Protein AF-A0A2E0RT28-F1 (afdb_monomer_lite)

Secondary structure (DSSP, 8-state):
-------HHHHHHHHHHS-HHHHHHHHHHHHHHHHHT--SS-HHHHHHHHHHHHHHHHHHHHHT-SPPPPHHHHHHHHHHHHHT-

Structure (mmCIF, N/CA/C/O backbone):
data_AF-A0A2E0RT28-F1
#
_entry.id   AF-A0A2E0RT28-F1
#
loop_
_atom_site.group_PDB
_atom_site.id
_atom_site.type_symbol
_atom_site.label_atom_id
_atom_site.label_alt_id
_atom_site.label_comp_id
_atom_site.label_asym_id
_atom_site.label_entity_id
_atom_site.label_seq_id
_atom_site.pdbx_PDB_ins_code
_atom_site.Cartn_x
_atom_site.Cartn_y
_atom_site.Cartn_z
_atom_site.occupancy
_atom_site.B_iso_or_equiv
_atom_site.auth_seq_id
_atom_site.auth_comp_id
_atom_site.auth_asym_id
_atom_site.auth_atom_id
_atom_site.pdbx_PDB_model_num
ATOM 1 N N . MET A 1 1 ? 15.827 15.034 -23.543 1.00 35.06 1 MET A N 1
ATOM 2 C CA . MET A 1 1 ? 14.401 14.839 -23.218 1.00 35.06 1 MET A CA 1
ATOM 3 C C . MET A 1 1 ? 13.906 13.719 -24.121 1.00 35.06 1 MET A C 1
ATOM 5 O O . MET A 1 1 ? 13.762 13.947 -25.315 1.00 35.06 1 MET A O 1
ATOM 9 N N . MET A 1 2 ? 13.830 12.484 -23.619 1.00 40.41 2 MET A N 1
ATOM 10 C CA . MET A 1 2 ? 13.336 11.359 -24.419 1.00 40.41 2 MET A CA 1
ATOM 11 C C . MET A 1 2 ? 11.812 11.430 -24.418 1.00 40.41 2 MET A C 1
ATOM 13 O O . MET A 1 2 ? 11.182 11.148 -23.406 1.00 40.41 2 MET A O 1
ATOM 17 N N . SER A 1 3 ? 11.220 11.856 -25.532 1.00 46.94 3 SER A N 1
ATOM 18 C CA . SER A 1 3 ? 9.785 11.685 -25.741 1.00 46.94 3 SER A CA 1
ATOM 19 C C . SER A 1 3 ? 9.531 10.210 -26.031 1.00 46.94 3 SER A C 1
ATOM 21 O O . SER A 1 3 ? 9.848 9.723 -27.115 1.00 46.94 3 SER A O 1
ATOM 23 N N . VAL A 1 4 ? 8.964 9.492 -25.064 1.00 57.62 4 VAL A N 1
ATOM 24 C CA . VAL A 1 4 ? 8.310 8.212 -25.337 1.00 57.62 4 VAL A CA 1
ATOM 25 C C . VAL A 1 4 ? 7.056 8.523 -26.149 1.00 57.62 4 VAL A C 1
ATOM 27 O O . VAL A 1 4 ? 6.103 9.115 -25.656 1.00 57.62 4 VAL A O 1
ATOM 30 N N . SER A 1 5 ? 7.095 8.173 -27.432 1.00 59.38 5 SER A N 1
ATOM 31 C CA . SER A 1 5 ? 5.981 8.336 -28.375 1.00 59.38 5 SER A CA 1
ATOM 32 C C . SER A 1 5 ? 5.062 7.100 -28.418 1.00 59.38 5 SER A C 1
ATOM 34 O O . SER A 1 5 ? 4.221 6.995 -29.312 1.00 59.38 5 SER A O 1
ATOM 36 N N . ALA A 1 6 ? 5.241 6.146 -27.499 1.00 73.94 6 ALA A N 1
ATOM 37 C CA . ALA A 1 6 ? 4.463 4.913 -27.433 1.00 73.94 6 ALA A CA 1
ATOM 38 C C . ALA A 1 6 ? 3.206 5.102 -26.570 1.00 73.94 6 ALA A C 1
ATOM 40 O O . ALA A 1 6 ? 3.240 5.765 -25.534 1.00 73.94 6 ALA A O 1
ATOM 41 N N . THR A 1 7 ? 2.085 4.515 -26.993 1.00 89.00 7 THR A N 1
ATOM 42 C CA . THR A 1 7 ? 0.851 4.517 -26.198 1.00 89.00 7 THR A CA 1
ATOM 43 C C . THR A 1 7 ? 0.992 3.584 -24.987 1.00 89.00 7 THR A C 1
ATOM 45 O O . THR A 1 7 ? 1.724 2.593 -25.067 1.00 89.00 7 THR A O 1
ATOM 48 N N . PRO A 1 8 ? 0.249 3.813 -23.886 1.00 91.06 8 PRO A N 1
ATOM 49 C CA . PRO A 1 8 ? 0.285 2.924 -22.721 1.00 91.06 8 PRO A CA 1
ATOM 50 C C . PRO A 1 8 ? -0.010 1.455 -23.058 1.00 91.06 8 PRO A C 1
ATOM 52 O O . PRO A 1 8 ? 0.573 0.552 -22.467 1.00 91.06 8 PRO A O 1
ATOM 55 N N . SER A 1 9 ? -0.882 1.204 -24.040 1.00 91.00 9 SER A N 1
ATOM 56 C CA . SER A 1 9 ? -1.185 -0.152 -24.504 1.00 91.00 9 SER A CA 1
ATOM 57 C C . SER A 1 9 ? 0.009 -0.816 -25.194 1.00 91.00 9 SER A C 1
ATOM 59 O O . SER A 1 9 ? 0.284 -1.975 -24.912 1.00 91.00 9 SER A O 1
ATOM 61 N N . ALA A 1 10 ? 0.743 -0.086 -26.041 1.00 92.94 10 ALA A N 1
ATOM 62 C CA . ALA A 1 10 ? 1.929 -0.612 -26.713 1.00 92.94 10 ALA A CA 1
ATOM 63 C C . ALA A 1 10 ? 3.039 -0.952 -25.703 1.00 92.94 10 ALA A C 1
ATOM 65 O O . ALA A 1 10 ? 3.585 -2.050 -25.740 1.00 92.94 10 ALA A O 1
ATOM 66 N N . LEU A 1 11 ? 3.293 -0.062 -24.736 1.00 92.94 11 LEU A N 1
ATOM 67 C CA . LEU A 1 11 ? 4.268 -0.299 -23.663 1.00 92.94 11 LEU A CA 1
ATOM 68 C C . LEU A 1 11 ? 3.891 -1.500 -22.790 1.00 92.94 11 LEU A C 1
ATOM 70 O O . LEU A 1 11 ? 4.747 -2.306 -22.431 1.00 92.94 11 LEU A O 1
ATOM 74 N N . ARG A 1 12 ? 2.600 -1.649 -22.466 1.00 94.19 12 ARG A N 1
ATOM 75 C CA . ARG A 1 12 ? 2.095 -2.819 -21.741 1.00 94.19 12 ARG A CA 1
ATOM 76 C C . ARG A 1 12 ? 2.345 -4.104 -22.525 1.00 94.19 12 ARG A C 1
ATOM 78 O O . ARG A 1 12 ? 2.784 -5.084 -21.930 1.00 94.19 12 ARG A O 1
ATOM 85 N N . ASP A 1 13 ? 2.032 -4.125 -23.816 1.00 95.19 13 ASP A N 1
ATOM 86 C CA . ASP A 1 13 ? 2.167 -5.331 -24.635 1.00 95.19 13 ASP A CA 1
ATOM 87 C C . ASP A 1 13 ? 3.642 -5.746 -24.774 1.00 95.19 13 ASP A C 1
ATOM 89 O O . ASP A 1 13 ? 3.962 -6.929 -24.645 1.00 95.19 13 ASP A O 1
ATOM 93 N N . GLU A 1 14 ? 4.550 -4.779 -24.930 1.00 95.31 14 GLU A N 1
ATOM 94 C CA . GLU A 1 14 ? 5.999 -5.011 -24.908 1.00 95.31 14 GLU A CA 1
ATOM 95 C C . GLU A 1 14 ? 6.479 -5.536 -23.547 1.00 95.31 14 GLU A C 1
ATOM 97 O O . GLU A 1 14 ? 7.192 -6.539 -23.488 1.00 95.31 14 GLU A O 1
ATOM 102 N N . ALA A 1 15 ? 6.037 -4.926 -22.443 1.00 95.56 15 ALA A N 1
ATOM 103 C CA . ALA A 1 15 ? 6.371 -5.388 -21.098 1.00 95.56 15 ALA A CA 1
ATOM 104 C C . ALA A 1 15 ? 5.864 -6.816 -20.845 1.00 95.56 15 ALA A C 1
ATOM 106 O O . ALA A 1 15 ? 6.573 -7.638 -20.270 1.00 95.56 15 ALA A O 1
ATOM 107 N N . LEU A 1 16 ? 4.658 -7.160 -21.309 1.00 96.00 16 LEU A N 1
ATOM 108 C CA . LEU A 1 16 ? 4.096 -8.504 -21.160 1.00 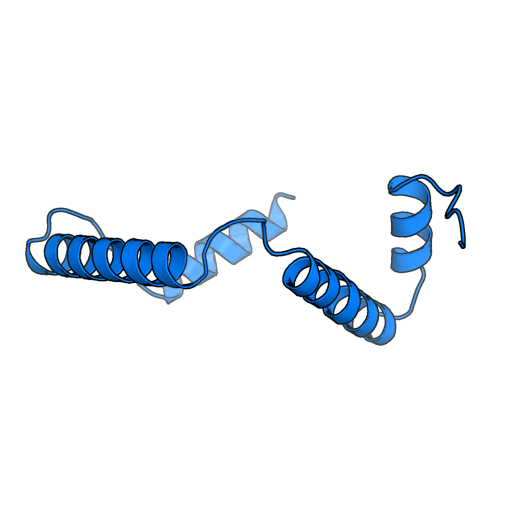96.00 16 LEU A CA 1
ATOM 109 C C . LEU A 1 16 ? 4.849 -9.574 -21.965 1.00 96.00 16 LEU A C 1
ATOM 111 O O . LEU A 1 16 ? 4.796 -10.746 -21.584 1.00 96.00 16 LEU A O 1
ATOM 115 N N . ALA A 1 17 ? 5.576 -9.193 -23.019 1.00 96.81 17 ALA A N 1
ATOM 116 C CA . ALA A 1 17 ? 6.420 -10.103 -23.792 1.00 96.81 17 ALA A CA 1
ATOM 117 C C . ALA A 1 17 ? 7.727 -10.492 -23.071 1.00 96.81 17 ALA A C 1
ATOM 119 O O . ALA A 1 17 ? 8.361 -11.481 -23.447 1.00 96.81 17 ALA A O 1
ATOM 120 N N . LEU A 1 18 ? 8.129 -9.755 -22.029 1.00 97.56 18 LEU A N 1
ATOM 121 C CA . LEU A 1 18 ? 9.327 -10.061 -21.245 1.00 97.56 18 LEU A CA 1
ATOM 122 C C . LEU A 1 18 ? 9.148 -11.333 -20.392 1.00 97.56 18 LEU A C 1
ATOM 124 O O . LEU A 1 18 ? 8.023 -11.669 -19.998 1.00 97.56 18 LEU A O 1
ATOM 128 N N . PRO A 1 19 ? 10.243 -12.029 -20.028 1.00 98.19 19 PRO A N 1
ATOM 129 C CA . PRO A 1 19 ? 10.228 -13.070 -19.001 1.00 98.19 19 PRO A CA 1
ATOM 130 C C . PRO A 1 19 ? 9.643 -12.575 -17.673 1.00 98.19 19 PRO A C 1
ATOM 132 O O . PRO A 1 19 ? 9.761 -11.404 -17.325 1.00 98.19 19 PRO A O 1
ATOM 135 N N . ALA A 1 20 ? 9.038 -13.481 -16.899 1.00 96.75 20 ALA A N 1
ATOM 136 C CA . ALA A 1 20 ? 8.314 -13.120 -15.676 1.00 96.75 20 ALA A CA 1
ATOM 137 C C . ALA A 1 20 ? 9.156 -12.339 -14.653 1.00 96.75 20 ALA A C 1
ATOM 139 O O . ALA A 1 20 ? 8.638 -11.417 -14.033 1.00 96.75 20 ALA A O 1
ATOM 140 N N . GLU A 1 21 ? 10.433 -12.687 -14.511 1.00 97.00 21 GLU A N 1
ATOM 141 C CA . GLU A 1 21 ? 11.373 -12.016 -13.609 1.00 97.00 21 GLU A CA 1
ATOM 142 C C . GLU A 1 21 ? 11.636 -10.566 -14.036 1.00 97.00 21 GLU A C 1
ATOM 144 O O . GLU A 1 21 ? 11.417 -9.651 -13.252 1.00 97.00 21 GLU A O 1
ATOM 149 N N . GLN A 1 22 ? 11.938 -10.337 -15.317 1.00 97.44 22 GLN A N 1
ATOM 150 C CA . GLN A 1 22 ? 12.148 -8.991 -15.867 1.00 97.44 22 GLN A CA 1
ATOM 151 C C . GLN A 1 22 ? 10.885 -8.125 -15.785 1.00 97.44 22 GLN A C 1
ATOM 153 O O . GLN A 1 22 ? 10.962 -6.919 -15.571 1.00 97.44 22 GLN A O 1
ATOM 158 N N . ARG A 1 23 ? 9.694 -8.729 -15.912 1.00 97.62 23 ARG A N 1
ATOM 159 C CA . ARG A 1 23 ? 8.435 -8.006 -15.674 1.00 97.62 23 ARG A CA 1
ATOM 160 C C . ARG A 1 23 ? 8.280 -7.578 -14.222 1.00 97.62 23 ARG A C 1
ATOM 162 O O . ARG A 1 23 ? 7.746 -6.503 -13.977 1.00 97.62 23 ARG A O 1
ATOM 169 N N . ALA A 1 24 ? 8.680 -8.427 -13.278 1.00 96.69 24 ALA A N 1
ATOM 170 C CA . ALA A 1 24 ? 8.610 -8.103 -11.860 1.00 96.69 24 ALA A CA 1
ATOM 171 C C . ALA A 1 24 ? 9.572 -6.959 -11.515 1.00 96.69 24 ALA A C 1
ATOM 173 O O . ALA A 1 24 ? 9.164 -6.024 -10.835 1.00 96.69 24 ALA A O 1
ATOM 174 N N . GLU A 1 25 ? 10.796 -6.997 -12.045 1.00 97.31 25 GLU A N 1
ATOM 175 C CA . GLU A 1 25 ? 11.777 -5.913 -11.912 1.00 97.31 25 GLU A CA 1
ATOM 176 C C . GLU A 1 25 ? 11.230 -4.595 -12.472 1.00 97.31 25 GLU A C 1
ATOM 178 O O . GLU A 1 25 ? 11.138 -3.608 -11.743 1.00 97.31 25 GLU A O 1
ATOM 183 N N . LEU A 1 26 ? 10.743 -4.602 -13.718 1.00 96.44 26 LEU A N 1
ATOM 184 C CA . LEU A 1 26 ? 10.153 -3.416 -14.343 1.00 96.44 26 LEU A CA 1
ATOM 185 C C . LEU A 1 26 ? 8.943 -2.884 -13.558 1.00 96.44 26 LEU A C 1
ATOM 187 O O . LEU A 1 26 ? 8.768 -1.676 -13.430 1.00 96.44 26 LEU A O 1
ATOM 191 N N . ALA A 1 27 ? 8.097 -3.764 -13.016 1.00 95.94 27 ALA A N 1
ATOM 192 C CA . ALA A 1 27 ? 6.960 -3.347 -12.200 1.00 95.94 27 ALA A CA 1
ATOM 193 C C . ALA A 1 27 ? 7.400 -2.652 -10.902 1.00 95.94 27 ALA A C 1
ATOM 195 O O . ALA A 1 27 ? 6.766 -1.678 -10.503 1.00 95.94 27 ALA A O 1
ATOM 196 N N . VAL A 1 28 ? 8.475 -3.122 -10.260 1.00 95.75 28 VAL A N 1
ATOM 197 C CA . VAL A 1 28 ? 9.051 -2.472 -9.072 1.00 95.75 28 VAL A CA 1
ATOM 198 C C . VAL A 1 28 ? 9.590 -1.088 -9.424 1.00 95.75 28 VAL A C 1
ATOM 200 O O . VAL A 1 28 ? 9.271 -0.132 -8.725 1.00 95.75 28 VAL A O 1
ATOM 203 N N . GLU A 1 29 ? 10.348 -0.963 -10.514 1.00 94.31 29 GLU A N 1
ATOM 204 C CA . GLU A 1 29 ? 10.894 0.326 -10.963 1.00 94.31 29 GLU A CA 1
ATOM 205 C C . GLU A 1 29 ? 9.788 1.334 -11.301 1.00 94.31 29 GLU A C 1
ATOM 207 O O . GLU A 1 29 ? 9.844 2.487 -10.877 1.00 94.31 29 GLU A O 1
ATOM 212 N N . LEU A 1 30 ? 8.746 0.896 -12.015 1.00 93.00 30 LEU A N 1
ATOM 213 C CA . LEU A 1 30 ? 7.604 1.748 -12.346 1.00 93.00 30 LEU A CA 1
ATOM 214 C C . LEU A 1 30 ? 6.838 2.188 -11.096 1.00 93.00 30 LEU A C 1
ATOM 216 O O . LEU A 1 30 ? 6.461 3.351 -11.015 1.00 93.00 30 LEU A O 1
ATOM 220 N N . LEU A 1 31 ? 6.624 1.298 -10.120 1.00 91.81 31 LEU A N 1
ATOM 221 C CA . LEU A 1 31 ? 5.981 1.667 -8.854 1.00 91.81 31 LEU A CA 1
ATOM 222 C C . LEU A 1 31 ? 6.828 2.670 -8.067 1.00 91.81 31 LEU A C 1
ATOM 224 O O . LEU A 1 31 ? 6.289 3.680 -7.635 1.00 91.81 31 LEU A O 1
ATOM 228 N N . ALA A 1 32 ? 8.139 2.439 -7.956 1.00 89.81 32 ALA A N 1
ATOM 229 C CA . ALA A 1 32 ? 9.048 3.361 -7.277 1.00 89.81 32 ALA A CA 1
ATOM 230 C C . ALA A 1 32 ? 9.074 4.746 -7.944 1.00 89.81 32 ALA A C 1
ATOM 232 O O . ALA A 1 32 ? 9.156 5.757 -7.258 1.00 89.81 32 ALA A O 1
ATOM 233 N N . SER A 1 33 ? 8.932 4.818 -9.273 1.00 88.12 33 SER A N 1
ATOM 234 C CA . SER A 1 33 ? 8.871 6.109 -9.972 1.00 88.12 33 SER A CA 1
ATOM 235 C C . SER A 1 33 ? 7.645 6.952 -9.601 1.00 88.12 33 SER A C 1
ATOM 237 O O . SER A 1 33 ? 7.681 8.169 -9.741 1.00 88.12 33 SER A O 1
ATOM 239 N N . LEU A 1 34 ? 6.570 6.323 -9.108 1.00 86.69 34 LEU A N 1
ATOM 240 C CA . LEU A 1 34 ? 5.393 7.040 -8.614 1.00 86.69 34 LEU A CA 1
ATOM 241 C C . LEU A 1 34 ? 5.643 7.675 -7.244 1.00 86.69 34 LEU A C 1
ATOM 243 O O . LEU A 1 34 ? 4.966 8.643 -6.904 1.00 86.69 34 LEU A O 1
ATOM 247 N N . ASP A 1 35 ? 6.595 7.140 -6.474 1.00 78.69 35 ASP A N 1
ATOM 248 C CA . ASP A 1 35 ? 6.945 7.665 -5.156 1.00 78.69 35 ASP A CA 1
ATOM 249 C C . ASP A 1 35 ? 7.766 8.964 -5.266 1.00 78.69 35 ASP A C 1
ATOM 251 O O . ASP A 1 35 ? 7.639 9.857 -4.429 1.00 78.69 35 ASP A O 1
ATOM 255 N N . ASP A 1 36 ? 8.553 9.112 -6.336 1.00 66.38 36 ASP A N 1
ATOM 2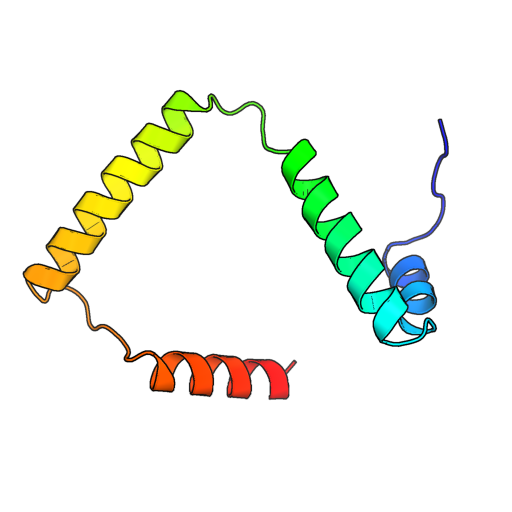56 C CA . ASP A 1 36 ? 9.309 10.339 -6.632 1.00 66.38 36 ASP A CA 1
ATOM 257 C C . ASP A 1 36 ? 8.400 11.497 -7.099 1.00 66.38 36 ASP A C 1
ATOM 259 O O . ASP A 1 36 ? 8.756 12.667 -6.949 1.00 66.38 36 ASP A O 1
ATOM 263 N N . ASP A 1 37 ? 7.212 11.172 -7.620 1.00 62.84 37 ASP A N 1
ATOM 264 C CA . ASP A 1 37 ? 6.169 12.114 -8.048 1.00 62.84 37 ASP A CA 1
ATOM 265 C C . ASP A 1 37 ? 5.143 12.415 -6.928 1.00 62.84 37 ASP A C 1
ATOM 267 O O . ASP A 1 37 ? 4.093 13.015 -7.194 1.00 62.84 37 ASP A O 1
ATOM 271 N N . ILE A 1 38 ? 5.405 12.017 -5.669 1.00 60.09 38 ILE A N 1
ATOM 272 C CA . ILE A 1 38 ? 4.516 12.310 -4.530 1.00 60.09 38 ILE A CA 1
ATOM 273 C C . ILE A 1 38 ? 4.444 13.828 -4.298 1.00 60.09 38 ILE A C 1
ATOM 275 O O . ILE A 1 38 ? 5.271 14.418 -3.617 1.00 60.09 38 ILE A O 1
ATOM 279 N N . SER A 1 39 ? 3.398 14.399 -4.907 1.00 60.97 39 SER A N 1
ATOM 280 C CA . SER A 1 39 ? 2.589 15.592 -4.624 1.00 60.97 39 SER A CA 1
ATOM 281 C C . SER A 1 39 ? 3.264 16.832 -4.032 1.00 60.97 39 SER A C 1
ATOM 283 O O . SER A 1 39 ? 3.949 16.757 -3.023 1.00 60.97 39 SER A O 1
ATOM 285 N N . ASP A 1 40 ? 2.846 18.012 -4.499 1.00 63.06 40 ASP A N 1
ATOM 286 C CA . ASP A 1 40 ? 3.046 19.318 -3.836 1.00 63.06 40 ASP A CA 1
ATOM 287 C C . ASP A 1 40 ? 2.506 19.399 -2.379 1.00 63.06 40 ASP A C 1
ATOM 289 O O . ASP A 1 40 ? 2.439 20.485 -1.801 1.00 63.06 40 ASP A O 1
ATOM 293 N N . ALA A 1 41 ? 2.043 18.290 -1.793 1.00 72.50 41 ALA A N 1
ATOM 294 C CA . ALA A 1 41 ? 1.544 18.237 -0.431 1.00 72.50 41 ALA A CA 1
ATOM 295 C C . ALA A 1 41 ? 2.701 18.285 0.572 1.00 72.50 41 ALA A C 1
ATOM 297 O O . ALA A 1 41 ? 3.728 17.627 0.414 1.00 72.50 41 ALA A O 1
ATOM 298 N N . ASP A 1 42 ? 2.497 19.055 1.633 1.00 85.75 42 ASP A N 1
ATOM 299 C CA . ASP A 1 42 ? 3.437 19.170 2.738 1.00 85.75 42 ASP A CA 1
ATOM 300 C C . ASP A 1 42 ? 3.554 17.816 3.475 1.00 85.75 42 ASP A C 1
ATOM 302 O O . ASP A 1 42 ? 2.532 17.298 3.946 1.00 85.75 42 ASP A O 1
ATOM 306 N N . PRO A 1 43 ? 4.760 17.226 3.600 1.00 86.12 43 PRO A N 1
ATOM 307 C CA . PRO A 1 43 ? 4.967 15.983 4.343 1.00 86.12 43 PRO A CA 1
ATOM 308 C C . PRO A 1 43 ? 4.404 16.023 5.770 1.00 86.12 43 PRO A C 1
ATOM 310 O O . PRO A 1 43 ? 3.820 15.037 6.222 1.00 86.12 43 PRO A O 1
ATOM 313 N N . ASP A 1 44 ? 4.489 17.171 6.452 1.00 91.19 44 ASP A N 1
ATOM 314 C CA . ASP A 1 44 ? 3.961 17.325 7.812 1.00 91.19 44 ASP A CA 1
ATOM 315 C C . ASP A 1 44 ? 2.420 17.269 7.826 1.00 91.19 44 ASP A C 1
ATOM 317 O O . ASP A 1 44 ? 1.803 16.774 8.777 1.00 91.19 44 ASP A O 1
ATOM 321 N N . GLU A 1 45 ? 1.770 17.751 6.761 1.00 91.62 45 GLU A N 1
ATOM 322 C CA . GLU A 1 45 ? 0.319 17.649 6.600 1.00 91.62 45 GLU A CA 1
ATOM 323 C C . GLU A 1 45 ? -0.110 16.199 6.363 1.00 91.62 45 GLU A C 1
ATOM 325 O O . GLU A 1 45 ? -1.086 15.743 6.973 1.00 91.62 45 GLU A O 1
ATOM 330 N N . VAL A 1 46 ? 0.632 15.472 5.522 1.00 90.25 46 VAL A N 1
ATOM 331 C CA . VAL A 1 46 ? 0.407 14.046 5.254 1.00 90.25 46 VAL A CA 1
ATOM 332 C C . VAL A 1 46 ? 0.536 13.242 6.547 1.00 90.25 46 VAL A C 1
ATOM 334 O O . VAL A 1 46 ? -0.390 12.507 6.902 1.00 90.25 46 VAL A O 1
ATOM 337 N N . ASP A 1 47 ? 1.620 13.429 7.298 1.00 93.56 47 ASP A N 1
ATOM 338 C CA . ASP A 1 47 ? 1.858 12.729 8.563 1.00 93.56 47 ASP A CA 1
ATOM 339 C C . ASP A 1 47 ? 0.767 13.020 9.597 1.00 93.56 47 ASP A C 1
ATOM 341 O O . ASP A 1 47 ? 0.251 12.103 10.251 1.00 93.56 47 ASP A O 1
ATOM 345 N N . ARG A 1 48 ? 0.344 14.285 9.718 1.00 95.88 48 ARG A N 1
ATOM 346 C CA . ARG A 1 48 ? -0.764 14.663 10.603 1.00 95.88 48 ARG A CA 1
ATOM 347 C C . ARG A 1 48 ? -2.066 13.972 10.194 1.00 95.88 48 ARG A C 1
ATOM 349 O O . ARG A 1 48 ? -2.744 13.409 11.056 1.00 95.88 48 ARG A O 1
ATOM 356 N N . ALA A 1 49 ? -2.411 13.989 8.906 1.00 95.94 49 ALA A N 1
ATOM 357 C CA . ALA A 1 49 ? -3.633 13.367 8.397 1.00 95.94 49 ALA A CA 1
ATOM 358 C C . ALA A 1 49 ? -3.644 11.847 8.636 1.00 95.94 49 ALA A C 1
ATOM 360 O O . ALA A 1 49 ? -4.655 11.294 9.079 1.00 95.94 49 ALA A O 1
ATOM 361 N N . TRP A 1 50 ? -2.511 11.171 8.425 1.00 96.19 50 TRP A N 1
ATOM 362 C CA . TRP A 1 50 ? -2.361 9.751 8.752 1.00 96.19 50 TRP A CA 1
ATOM 363 C C . TRP A 1 50 ? -2.470 9.482 10.254 1.00 96.19 50 TRP A C 1
ATOM 365 O O . TRP A 1 50 ? -3.124 8.517 10.657 1.00 96.19 50 TRP A O 1
ATOM 375 N N . GLY A 1 51 ? -1.886 10.338 11.094 1.00 98.00 51 GLY A N 1
ATOM 376 C CA . GLY A 1 51 ? -2.003 10.248 12.548 1.00 98.00 51 GLY A CA 1
ATOM 377 C C . GLY A 1 51 ? -3.452 10.339 13.036 1.00 98.00 51 GLY A C 1
ATOM 378 O O . GLY A 1 51 ? -3.896 9.499 13.825 1.00 98.00 51 GLY A O 1
ATOM 379 N N . GLU A 1 52 ? -4.207 11.318 12.533 1.00 98.25 52 GLU A N 1
ATOM 380 C CA . GLU A 1 52 ? -5.635 11.494 12.829 1.00 98.25 52 GLU A CA 1
ATOM 381 C C . GLU A 1 52 ? -6.458 10.278 12.377 1.00 98.25 52 GLU A C 1
ATOM 383 O O . GLU A 1 52 ? -7.282 9.752 13.133 1.00 98.25 52 GLU A O 1
ATOM 388 N N . GLU A 1 53 ? -6.192 9.773 11.172 1.00 98.19 53 GLU A N 1
ATOM 389 C CA . GLU A 1 53 ? -6.882 8.611 10.617 1.00 98.19 53 GLU A CA 1
ATOM 390 C C . GLU A 1 53 ? -6.604 7.327 11.412 1.00 98.19 53 GLU A C 1
ATOM 392 O O . GLU A 1 53 ? -7.526 6.552 11.689 1.00 98.19 53 GLU A O 1
ATOM 397 N N . MET A 1 54 ? -5.355 7.098 11.830 1.00 98.06 54 MET A N 1
ATOM 398 C CA . MET A 1 54 ? -4.997 5.947 12.663 1.00 98.06 54 MET A CA 1
ATOM 399 C C . MET A 1 54 ? -5.722 5.975 14.009 1.00 98.06 54 MET A C 1
ATOM 401 O O . MET A 1 54 ? -6.282 4.955 14.425 1.00 98.06 54 MET A O 1
ATOM 405 N N . GLN A 1 55 ? -5.759 7.133 14.677 1.00 98.38 55 GLN A N 1
ATOM 406 C CA . GLN A 1 55 ? -6.485 7.289 15.940 1.00 98.38 55 GLN A CA 1
ATOM 407 C C . GLN A 1 55 ? -7.978 7.008 15.751 1.00 98.38 55 GLN A C 1
ATOM 409 O O . GLN A 1 55 ? -8.567 6.239 16.516 1.00 98.38 55 GLN A O 1
ATOM 414 N N . ARG A 1 56 ? -8.575 7.561 14.689 1.00 98.12 56 ARG A N 1
ATOM 415 C CA . ARG A 1 56 ? -9.984 7.343 14.347 1.00 98.12 56 ARG A CA 1
ATOM 416 C C . ARG A 1 56 ? -10.290 5.862 14.112 1.00 98.12 56 ARG A C 1
ATOM 418 O O . ARG A 1 56 ? -11.247 5.347 14.688 1.00 98.12 56 ARG A O 1
ATOM 425 N N . ARG A 1 57 ? -9.485 5.157 13.306 1.00 97.12 57 ARG A N 1
ATOM 426 C CA . ARG A 1 57 ? -9.681 3.720 13.029 1.00 97.12 57 ARG A CA 1
ATOM 427 C C . ARG A 1 57 ? -9.501 2.859 14.272 1.00 97.12 57 ARG A C 1
ATOM 429 O O . ARG A 1 57 ? -10.301 1.957 14.501 1.00 97.12 57 ARG A O 1
ATOM 436 N N . SER A 1 58 ? -8.492 3.152 15.088 1.00 97.75 58 SER A N 1
ATOM 437 C CA . SER A 1 58 ? -8.257 2.439 16.347 1.00 97.75 58 SER A CA 1
ATOM 438 C C . SER A 1 58 ? -9.455 2.560 17.296 1.00 97.75 58 SER A C 1
ATOM 440 O O . SER A 1 58 ? -9.928 1.558 17.842 1.00 97.75 58 SER A O 1
ATOM 442 N N . ALA A 1 59 ? -10.012 3.770 17.424 1.00 98.12 59 ALA A N 1
ATOM 443 C CA . ALA A 1 59 ? -11.206 4.013 18.226 1.00 98.12 59 ALA A CA 1
ATOM 444 C C . ALA A 1 59 ? -12.420 3.236 17.697 1.00 98.12 59 ALA A C 1
ATOM 446 O O . ALA A 1 59 ? -13.065 2.546 18.478 1.00 98.12 59 ALA A O 1
ATOM 447 N N . GLN A 1 60 ? -12.676 3.277 16.384 1.00 98.06 60 GLN A N 1
ATOM 448 C CA . GLN A 1 60 ? -13.783 2.552 15.744 1.00 98.06 60 GLN A CA 1
ATOM 449 C C . GLN A 1 60 ? -13.705 1.033 15.942 1.00 98.06 60 GLN A C 1
ATOM 451 O O . GLN A 1 60 ? -14.725 0.376 16.146 1.00 98.06 60 GLN A O 1
ATOM 456 N N . ILE A 1 61 ? -12.500 0.463 15.871 1.00 97.19 61 ILE A N 1
ATOM 457 C CA . ILE A 1 61 ? -12.288 -0.970 16.110 1.00 97.19 61 ILE A CA 1
ATOM 458 C C . ILE A 1 61 ? -12.550 -1.296 17.582 1.00 97.19 61 ILE A C 1
ATOM 460 O O . ILE A 1 61 ? -13.251 -2.258 17.885 1.00 97.19 61 ILE A O 1
ATOM 464 N N . THR A 1 62 ? -12.017 -0.484 18.498 1.00 96.88 62 THR A N 1
ATOM 465 C CA . THR A 1 62 ? -12.139 -0.714 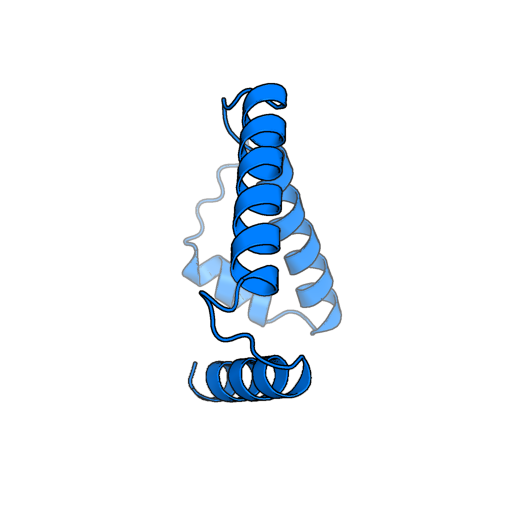19.945 1.00 96.88 62 THR A CA 1
ATOM 466 C C . THR A 1 62 ? -13.578 -0.545 20.441 1.00 96.88 62 THR A C 1
ATOM 468 O O . THR A 1 62 ? -14.010 -1.289 21.319 1.00 96.88 62 THR A O 1
ATOM 471 N N . SER A 1 63 ? -14.332 0.408 19.884 1.00 97.38 63 SER A N 1
ATOM 472 C CA . SER A 1 63 ? -15.748 0.627 20.207 1.00 97.38 63 SER A CA 1
ATOM 473 C C . SER A 1 63 ? -16.681 -0.414 19.580 1.00 97.38 63 SER A C 1
ATOM 475 O O . SER A 1 63 ? -17.801 -0.590 20.057 1.00 97.38 63 SER A O 1
ATOM 477 N N . GLY A 1 64 ? -16.232 -1.111 18.531 1.00 96.81 64 GLY A N 1
ATOM 478 C CA . GLY A 1 64 ? -17.063 -2.024 17.747 1.00 96.81 64 GLY A CA 1
ATOM 479 C C . GLY A 1 64 ? -17.964 -1.324 16.723 1.00 96.81 64 GLY A C 1
ATOM 480 O O . GLY A 1 64 ? -18.877 -1.955 16.191 1.00 96.81 64 GLY A O 1
ATOM 481 N N . ASP A 1 65 ? -17.708 -0.047 16.415 1.00 97.81 65 ASP A N 1
ATOM 482 C CA . ASP A 1 65 ? -18.464 0.720 15.409 1.00 97.81 65 ASP A CA 1
ATOM 483 C C . ASP A 1 65 ? -18.255 0.191 13.982 1.00 97.81 65 ASP A C 1
ATOM 485 O O . ASP A 1 65 ? -19.036 0.484 13.073 1.00 97.81 65 ASP A O 1
ATOM 489 N N . VAL A 1 66 ? -17.196 -0.594 13.770 1.00 97.12 66 VAL A N 1
ATOM 490 C CA . VAL A 1 66 ? -16.875 -1.224 12.488 1.00 97.12 66 VAL A CA 1
ATOM 491 C C . VAL A 1 66 ? -16.771 -2.736 12.630 1.00 97.12 66 VAL A C 1
ATOM 493 O O . VAL A 1 66 ? -16.281 -3.263 13.627 1.00 97.12 66 VAL A O 1
ATOM 496 N N . LYS A 1 67 ? -17.197 -3.449 11.584 1.00 95.12 67 LYS A N 1
ATOM 497 C CA . LYS A 1 67 ? -16.913 -4.878 11.434 1.00 95.12 67 LYS A CA 1
ATOM 498 C C . LYS A 1 67 ? -15.552 -5.038 10.776 1.00 95.12 67 LYS A C 1
ATOM 500 O O . LYS A 1 67 ? -15.341 -4.527 9.677 1.00 95.12 67 LYS A O 1
ATOM 505 N N . THR A 1 68 ? -14.649 -5.741 11.442 1.00 94.62 68 THR A N 1
ATOM 506 C CA . THR A 1 68 ? -13.350 -6.106 10.882 1.00 94.62 68 THR A CA 1
ATOM 507 C C . THR A 1 68 ? -13.441 -7.448 10.166 1.00 94.62 68 THR A C 1
ATOM 509 O O . THR A 1 68 ? -14.323 -8.260 10.448 1.00 94.62 68 THR A O 1
ATOM 512 N N . LEU A 1 69 ? -12.527 -7.656 9.224 1.00 95.75 69 LEU A N 1
ATOM 513 C CA . LEU A 1 69 ? -12.266 -8.958 8.628 1.00 95.75 69 LEU A CA 1
ATOM 514 C C . LEU A 1 69 ? -10.984 -9.517 9.237 1.00 95.75 69 LEU A C 1
ATOM 516 O O . LEU A 1 69 ? -10.049 -8.774 9.551 1.00 95.75 69 LEU A O 1
ATOM 520 N N . THR A 1 70 ? -10.944 -10.829 9.391 1.00 96.12 70 THR A N 1
ATOM 521 C CA . THR A 1 70 ? -9.712 -11.566 9.642 1.00 96.12 70 THR A CA 1
ATOM 522 C C . THR A 1 70 ? -8.792 -11.485 8.426 1.00 96.12 70 THR A C 1
ATOM 524 O O . THR A 1 70 ? -9.212 -11.194 7.305 1.00 96.12 70 THR A O 1
ATOM 527 N N . TRP A 1 71 ? -7.508 -11.755 8.644 1.00 95.12 71 TRP A N 1
ATOM 528 C CA . TRP A 1 71 ? -6.530 -11.758 7.562 1.00 95.12 71 TRP A CA 1
ATOM 529 C C . TRP A 1 71 ? -6.862 -12.785 6.469 1.00 95.12 71 TRP A C 1
ATOM 531 O O . TRP A 1 71 ? -6.751 -12.474 5.284 1.00 95.12 71 TRP A O 1
ATOM 541 N N . ASP A 1 72 ? -7.344 -13.965 6.859 1.00 97.62 72 ASP A N 1
ATOM 542 C CA . ASP A 1 72 ? -7.718 -15.025 5.920 1.00 97.62 72 ASP A CA 1
ATOM 543 C C . ASP A 1 72 ? -8.907 -14.606 5.040 1.00 97.62 72 ASP A C 1
ATOM 545 O O . ASP A 1 72 ? -8.858 -14.772 3.822 1.00 97.62 72 ASP A O 1
ATOM 549 N N . GLU A 1 73 ? -9.926 -13.957 5.617 1.00 97.50 73 GLU A N 1
ATOM 550 C CA . GLU A 1 73 ? -11.066 -13.421 4.856 1.00 97.50 73 GLU A CA 1
ATOM 551 C C . GLU A 1 73 ? -10.628 -12.374 3.821 1.00 97.50 73 GLU A C 1
ATOM 553 O O . GLU A 1 73 ? -11.130 -12.357 2.693 1.00 97.50 73 GLU A O 1
ATOM 558 N N . VAL A 1 74 ? -9.663 -11.517 4.175 1.00 96.69 74 VAL A N 1
ATOM 559 C CA . VAL A 1 74 ? -9.089 -10.537 3.241 1.00 96.69 74 VAL A CA 1
ATOM 560 C C . VAL A 1 74 ? -8.348 -11.242 2.104 1.00 96.69 74 VAL A C 1
ATOM 562 O O . VAL A 1 74 ? -8.547 -10.893 0.938 1.00 96.69 74 VAL A O 1
ATOM 565 N N . LEU A 1 75 ? -7.513 -12.240 2.408 1.00 96.19 75 LEU A N 1
ATOM 566 C CA . LEU A 1 75 ? -6.774 -12.992 1.391 1.00 96.19 75 LEU A CA 1
ATOM 567 C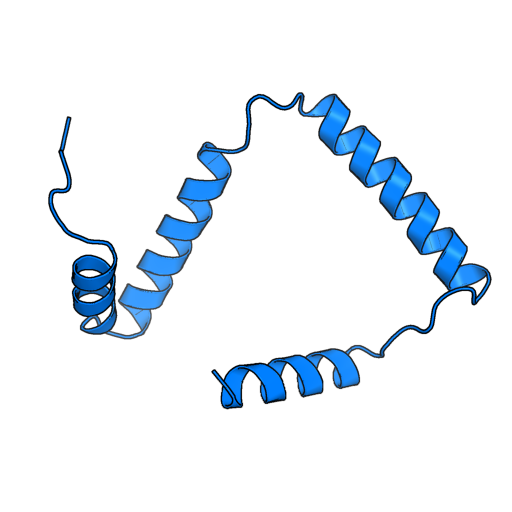 C . LEU A 1 75 ? -7.708 -13.726 0.427 1.00 96.19 75 LEU A C 1
ATOM 569 O O . LEU A 1 75 ? -7.500 -13.664 -0.789 1.00 96.19 75 LEU A O 1
ATOM 573 N N . ASP A 1 76 ? -8.759 -14.356 0.945 1.00 96.50 76 ASP A N 1
ATOM 574 C CA . ASP A 1 76 ? -9.768 -15.033 0.135 1.00 96.50 76 ASP A CA 1
ATOM 575 C C . ASP A 1 76 ? -10.475 -14.056 -0.809 1.00 96.50 76 ASP A C 1
ATOM 577 O O . ASP A 1 76 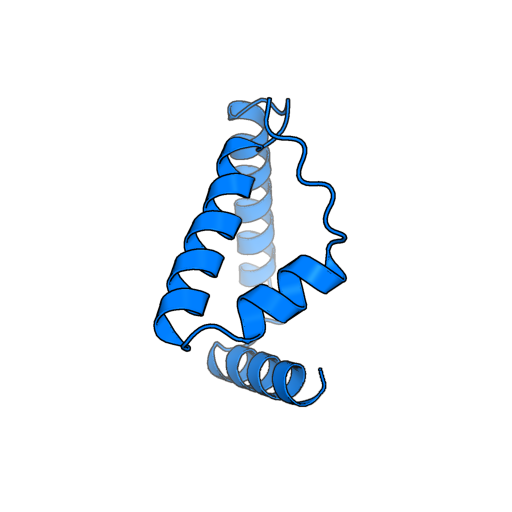? -10.629 -14.338 -2.006 1.00 96.50 76 ASP A O 1
ATOM 581 N N . GLN A 1 77 ? -10.838 -12.870 -0.312 1.00 95.50 77 GLN A N 1
ATOM 582 C CA . GLN A 1 77 ? -11.471 -11.827 -1.116 1.00 95.50 77 GLN A CA 1
ATOM 583 C C . GLN A 1 77 ? -10.535 -11.280 -2.204 1.00 95.50 77 GLN A C 1
ATOM 585 O O . GLN A 1 77 ? -10.956 -11.097 -3.354 1.00 95.50 77 GLN A O 1
ATOM 590 N N . VAL A 1 78 ? -9.258 -11.049 -1.883 1.00 95.38 78 VAL A N 1
ATOM 591 C CA . VAL A 1 78 ? -8.247 -10.601 -2.855 1.00 95.38 78 VAL A CA 1
ATOM 592 C C . VAL A 1 78 ? -8.021 -11.670 -3.925 1.00 95.38 78 VAL A C 1
ATOM 594 O O . VAL A 1 78 ? -7.999 -11.360 -5.119 1.00 95.38 78 VAL A O 1
AT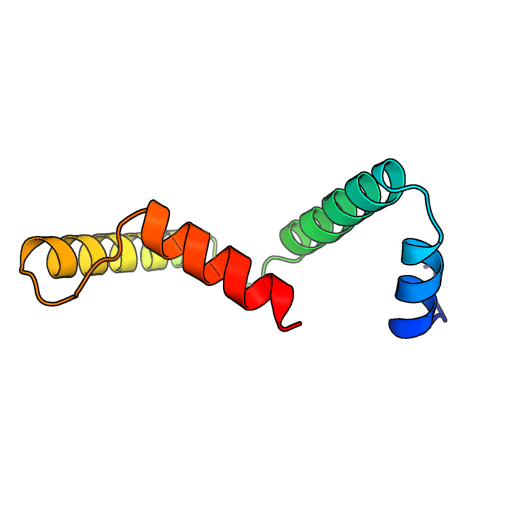OM 597 N N . ALA A 1 79 ? -7.902 -12.938 -3.528 1.00 93.75 79 ALA A N 1
ATOM 598 C CA . ALA A 1 79 ? -7.727 -14.048 -4.456 1.00 93.75 79 ALA A CA 1
ATOM 599 C C . ALA A 1 79 ? -8.946 -14.217 -5.376 1.00 93.75 79 ALA A C 1
ATOM 601 O O . ALA A 1 79 ? -8.781 -14.453 -6.573 1.00 93.75 79 ALA A O 1
ATOM 602 N N . ALA A 1 80 ? -10.164 -14.067 -4.844 1.00 93.69 80 ALA A N 1
ATOM 603 C CA . ALA A 1 80 ? -11.389 -14.079 -5.638 1.00 93.69 80 ALA A CA 1
ATOM 604 C C . ALA A 1 80 ? -11.425 -12.933 -6.656 1.00 93.69 80 ALA A C 1
ATOM 606 O O . ALA A 1 80 ? -11.670 -13.184 -7.834 1.00 93.69 80 ALA A O 1
ATOM 607 N N . SER A 1 81 ? -11.091 -11.714 -6.228 1.00 92.56 81 SER A N 1
ATOM 608 C CA . SER A 1 81 ? -11.098 -10.523 -7.088 1.00 92.56 81 SER A CA 1
ATOM 609 C C . SER A 1 81 ? -10.092 -10.623 -8.238 1.00 92.56 81 SER A C 1
ATOM 611 O O . SER A 1 81 ? -10.387 -10.216 -9.358 1.00 92.56 81 SER A O 1
ATOM 613 N N . ARG A 1 82 ? -8.916 -11.216 -7.993 1.00 88.12 82 ARG A N 1
ATOM 614 C CA . ARG A 1 82 ? -7.895 -11.448 -9.030 1.00 88.12 82 ARG A CA 1
ATOM 615 C C . ARG A 1 82 ? -8.320 -12.464 -10.089 1.00 88.12 82 ARG A C 1
ATOM 617 O O . ARG A 1 82 ? -7.839 -12.388 -11.209 1.00 88.12 82 ARG A O 1
ATOM 624 N N . ARG A 1 83 ? -9.194 -13.419 -9.751 1.00 84.69 83 ARG A N 1
ATOM 625 C CA . ARG A 1 83 ? -9.722 -14.404 -10.715 1.00 84.69 83 ARG A CA 1
ATOM 626 C C . ARG A 1 83 ? -10.796 -13.824 -11.637 1.00 84.69 83 ARG A C 1
ATOM 628 O O . ARG A 1 83 ? -11.090 -14.435 -12.657 1.00 84.69 83 ARG A O 1
ATOM 635 N N . SER A 1 84 ? -11.407 -12.703 -11.252 1.00 77.94 84 SER A N 1
ATOM 636 C CA . SER A 1 84 ? -12.479 -12.039 -12.005 1.00 77.94 84 SER A CA 1
ATOM 637 C C . SER A 1 84 ? -12.016 -10.859 -12.866 1.00 77.94 84 SER A C 1
ATOM 639 O O . SER A 1 84 ? -12.861 -10.236 -13.504 1.00 77.94 84 SER A O 1
ATOM 641 N N . GLN A 1 85 ? -10.722 -10.524 -12.842 1.00 61.16 85 GLN A N 1
ATOM 642 C CA . GLN A 1 85 ? -10.116 -9.478 -13.675 1.00 61.16 85 GLN A CA 1
ATOM 643 C C . GLN A 1 85 ? -9.544 -10.046 -14.973 1.00 61.16 85 GLN A C 1
ATOM 645 O O . GLN A 1 85 ? -9.101 -11.216 -14.959 1.00 61.16 85 GLN A O 1
#

Radius of gyration: 19.62 Å; chains: 1; bounding box: 33×34×49 Å

Sequence (85 aa):
MMSVSATPSALRDEALALPAEQRAELAVELLASLDDDISDADPDEVDRAWGEEMQRRSAQITSGDVKTLTWDEVLDQVAASRRSQ

Foldseek 3Di:
DDPPPDDPVRVVVVLVPDDPVSNVVVVVVVVVVVVVVPDPDDPVVVVVVVVVVVVVVVVCVVVVVDDDDDPVRVVVVVVVVVVVD

pLDDT: mean 88.85, std 14.16, range [35.06, 98.38]